Protein AF-V6KVX9-F1 (afdb_monomer_lite)

Secondary structure (DSSP, 8-state):
-PEEEEEE-HHHHHHHHHHHHSTTS-GGGG--GGGGSTT-EEEEEEETT---EEEEEEE-----TT--------

Radius of gyration: 16.01 Å; chains: 1; bounding box: 29×48×40 Å

Structure (mmCIF, N/CA/C/O backbone):
data_AF-V6KVX9-F1
#
_entry.id   AF-V6KVX9-F1
#
loop_
_atom_site.group_PDB
_atom_site.id
_atom_site.type_symbol
_atom_site.label_atom_id
_atom_site.label_alt_id
_atom_site.label_comp_id
_atom_site.label_asym_id
_atom_site.label_entity_id
_atom_site.label_seq_id
_atom_site.pdbx_PDB_ins_code
_atom_site.Cartn_x
_atom_site.Cartn_y
_atom_site.Cartn_z
_atom_site.occupancy
_atom_site.B_iso_or_equiv
_atom_site.auth_seq_id
_atom_site.auth_comp_id
_atom_site.auth_asym_id
_atom_site.auth_atom_id
_atom_site.pdbx_PDB_model_num
ATOM 1 N N . MET A 1 1 ? -2.684 -10.324 22.708 1.00 66.25 1 MET A N 1
ATOM 2 C CA . MET A 1 1 ? -3.178 -9.480 21.606 1.00 66.25 1 MET A CA 1
ATOM 3 C C . MET A 1 1 ? -3.091 -10.313 20.342 1.00 66.25 1 MET A C 1
ATOM 5 O O . MET A 1 1 ? -2.004 -10.786 20.028 1.00 66.25 1 MET A O 1
ATOM 9 N N . ALA A 1 2 ? -4.230 -10.636 19.734 1.00 84.38 2 ALA A N 1
ATOM 10 C CA . ALA A 1 2 ? -4.276 -11.449 18.524 1.00 84.38 2 ALA A CA 1
ATOM 11 C C . ALA A 1 2 ? -4.358 -10.508 17.322 1.00 84.38 2 ALA A C 1
ATOM 13 O O . ALA A 1 2 ? -5.268 -9.691 17.255 1.00 84.38 2 ALA A O 1
ATOM 14 N N . ILE A 1 3 ? -3.404 -10.611 16.398 1.00 91.25 3 ILE A N 1
ATOM 15 C CA . ILE A 1 3 ? -3.431 -9.831 15.161 1.00 91.25 3 ILE A CA 1
ATOM 16 C C . ILE A 1 3 ? -4.322 -10.552 14.160 1.00 91.25 3 ILE A C 1
ATOM 18 O O . ILE A 1 3 ? -4.102 -11.728 13.858 1.00 91.25 3 ILE A O 1
ATOM 22 N N . ARG A 1 4 ? -5.316 -9.841 13.630 1.00 94.12 4 ARG A N 1
ATOM 23 C CA . ARG A 1 4 ? -6.120 -10.311 12.501 1.00 94.12 4 ARG A CA 1
ATOM 24 C C . ARG A 1 4 ? -5.533 -9.743 11.220 1.00 94.12 4 ARG A C 1
ATOM 26 O O . ARG A 1 4 ? -5.315 -8.540 11.128 1.00 94.12 4 ARG A O 1
ATOM 33 N N . THR A 1 5 ? -5.354 -10.584 10.209 1.00 95.75 5 THR A N 1
ATOM 34 C CA . THR A 1 5 ? -5.005 -10.134 8.858 1.00 95.75 5 THR A CA 1
ATOM 35 C C . THR A 1 5 ? -6.158 -10.360 7.888 1.00 95.75 5 THR A C 1
ATOM 37 O O . THR A 1 5 ? -6.965 -11.276 8.060 1.00 95.75 5 THR A O 1
ATOM 40 N N . ALA A 1 6 ? -6.260 -9.506 6.872 1.00 96.69 6 ALA A N 1
ATOM 41 C CA . ALA A 1 6 ? -7.223 -9.659 5.787 1.00 96.69 6 ALA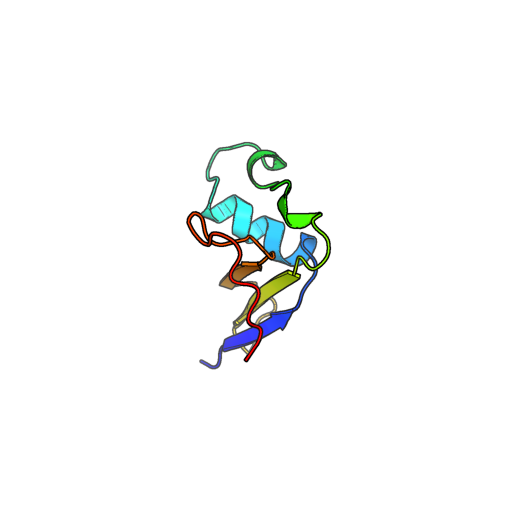 A CA 1
ATOM 42 C C . ALA A 1 6 ? -6.652 -9.118 4.476 1.00 96.69 6 ALA A C 1
ATOM 44 O O . 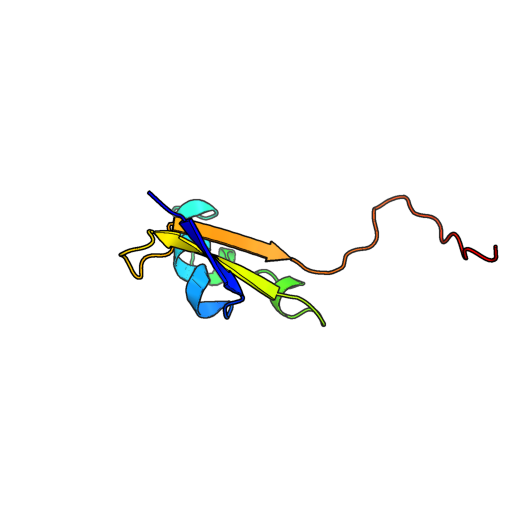ALA A 1 6 ? -5.885 -8.154 4.486 1.00 96.69 6 ALA A O 1
ATOM 45 N N . VAL A 1 7 ? -7.056 -9.723 3.355 1.00 98.31 7 VAL A N 1
ATOM 46 C CA . VAL A 1 7 ? -6.865 -9.118 2.032 1.00 98.31 7 VAL A CA 1
ATOM 47 C C . VAL A 1 7 ? -7.864 -7.975 1.892 1.00 98.31 7 VAL A C 1
ATOM 49 O O . VAL A 1 7 ? -9.050 -8.159 2.165 1.00 98.31 7 VAL A O 1
ATOM 52 N N . VAL A 1 8 ? -7.383 -6.801 1.498 1.00 98.00 8 VAL A N 1
ATOM 53 C CA . VAL A 1 8 ? -8.160 -5.556 1.471 1.00 98.00 8 VAL A CA 1
ATOM 54 C C . VAL A 1 8 ? -7.883 -4.759 0.200 1.00 98.00 8 VAL A C 1
ATOM 56 O O . VAL A 1 8 ? -6.936 -5.035 -0.537 1.00 98.00 8 VAL A O 1
ATOM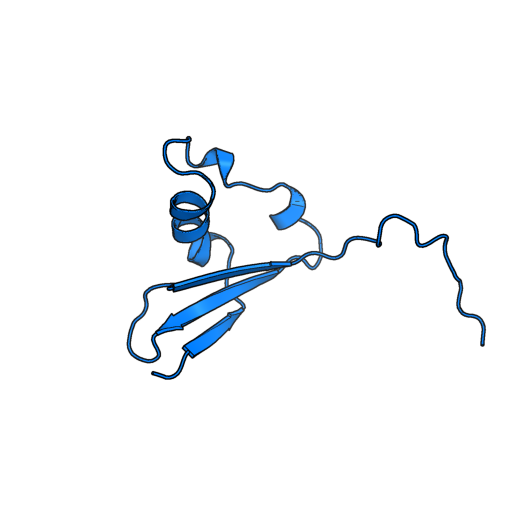 59 N N . SER A 1 9 ? -8.719 -3.759 -0.066 1.00 97.88 9 SER A N 1
ATOM 60 C CA . SER A 1 9 ? -8.486 -2.788 -1.136 1.00 97.88 9 SER A CA 1
ATOM 61 C C . SER A 1 9 ? -7.333 -1.840 -0.798 1.00 97.88 9 SER A C 1
ATOM 63 O O . SER A 1 9 ? -7.099 -1.558 0.376 1.00 97.88 9 SER A O 1
ATOM 65 N N . LEU A 1 10 ? -6.687 -1.261 -1.814 1.00 97.88 10 LEU A N 1
ATOM 66 C CA . LEU A 1 10 ? -5.634 -0.254 -1.639 1.00 97.88 10 LEU A CA 1
ATOM 67 C C . LEU A 1 10 ? -6.065 0.903 -0.722 1.00 97.88 10 LEU A C 1
ATOM 69 O O . LEU A 1 10 ? -5.292 1.331 0.129 1.00 97.88 10 LEU A O 1
ATOM 73 N N . GLN A 1 11 ? -7.307 1.376 -0.863 1.00 97.31 11 GLN A N 1
ATOM 74 C CA . GLN A 1 11 ? -7.839 2.512 -0.105 1.00 97.31 11 GLN A CA 1
ATOM 75 C C . GLN A 1 11 ? -7.776 2.292 1.413 1.00 97.31 11 GLN A C 1
ATOM 77 O O . GLN A 1 11 ? -7.556 3.245 2.151 1.00 97.31 11 GLN A O 1
ATOM 82 N N . GLU A 1 12 ? -7.912 1.043 1.862 1.00 97.56 12 GLU A N 1
ATOM 83 C CA . GLU A 1 12 ? -7.904 0.666 3.280 1.00 97.56 12 GLU A CA 1
ATOM 84 C C . GLU A 1 12 ? -6.524 0.865 3.920 1.00 97.56 12 GLU A C 1
ATOM 86 O O . GLU A 1 12 ? -6.412 1.258 5.076 1.00 97.56 12 GLU A O 1
ATOM 91 N N . ILE A 1 13 ? -5.454 0.604 3.163 1.00 97.81 13 ILE A N 1
ATOM 92 C CA . ILE A 1 13 ? -4.075 0.671 3.667 1.00 97.81 13 ILE A CA 1
ATOM 93 C C . ILE A 1 13 ? -3.353 1.959 3.274 1.00 97.81 13 ILE A C 1
ATOM 95 O O . ILE A 1 13 ? -2.232 2.193 3.727 1.00 97.81 13 ILE A O 1
ATOM 99 N N . PHE A 1 14 ? -3.953 2.761 2.391 1.00 98.12 14 PHE A N 1
ATOM 100 C CA . PHE A 1 14 ? -3.281 3.887 1.755 1.00 98.12 14 PHE A CA 1
ATOM 101 C C . PHE A 1 14 ? -2.815 4.923 2.774 1.00 98.12 14 PHE A C 1
ATOM 103 O O . PHE A 1 14 ? -1.689 5.410 2.677 1.00 98.12 14 PHE A O 1
ATOM 110 N N . GLU A 1 15 ? -3.654 5.210 3.770 1.00 97.12 15 GLU A N 1
ATOM 111 C CA . GLU A 1 15 ? -3.329 6.187 4.804 1.00 97.12 15 GLU A CA 1
ATOM 112 C C . GLU A 1 15 ? -2.102 5.752 5.609 1.00 97.12 15 GLU A C 1
ATOM 114 O O . GLU A 1 15 ? -1.098 6.461 5.613 1.00 97.12 15 GLU A O 1
ATOM 119 N N . LEU A 1 16 ? -2.121 4.539 6.177 1.00 97.62 16 LEU A N 1
ATOM 120 C CA . LEU A 1 16 ? -0.989 4.014 6.945 1.00 97.62 16 LEU A CA 1
ATOM 121 C C . LEU A 1 16 ? 0.293 3.953 6.100 1.00 97.62 16 LEU A C 1
ATOM 123 O O . LEU A 1 16 ? 1.375 4.325 6.556 1.00 97.62 16 LEU A O 1
ATOM 127 N N . ARG A 1 17 ? 0.184 3.490 4.851 1.00 98.25 17 ARG A N 1
ATOM 128 C CA . ARG A 1 17 ? 1.309 3.422 3.914 1.00 98.25 17 ARG A CA 1
ATOM 129 C C . ARG A 1 17 ? 1.937 4.800 3.704 1.00 98.25 17 ARG A C 1
ATOM 131 O O . ARG A 1 17 ? 3.162 4.911 3.728 1.00 98.25 17 ARG A O 1
ATOM 138 N N . TRP A 1 18 ? 1.123 5.828 3.473 1.00 98.50 18 TRP A N 1
ATOM 139 C CA . TRP A 1 18 ? 1.600 7.196 3.285 1.00 98.50 18 TRP A CA 1
ATOM 140 C C . TRP A 1 18 ? 2.235 7.750 4.563 1.00 98.50 18 TRP A C 1
ATOM 142 O O . TRP A 1 18 ? 3.380 8.203 4.516 1.00 98.50 18 TRP A O 1
ATOM 152 N N . GLU A 1 19 ? 1.546 7.646 5.700 1.00 97.81 19 GLU A N 1
ATOM 153 C CA . GLU A 1 19 ? 2.027 8.153 6.989 1.00 97.81 19 GLU A CA 1
ATOM 154 C C . GLU A 1 19 ? 3.383 7.549 7.384 1.00 97.81 19 GLU A C 1
ATOM 156 O O . GLU A 1 19 ? 4.268 8.263 7.858 1.00 97.81 19 GLU A O 1
ATOM 161 N N . VAL A 1 20 ? 3.575 6.248 7.141 1.00 98.00 20 VAL A N 1
ATOM 162 C CA . VAL A 1 20 ? 4.793 5.525 7.530 1.00 98.00 20 VAL A CA 1
ATOM 163 C C . VAL A 1 20 ? 5.914 5.657 6.494 1.00 98.00 20 VAL A C 1
ATOM 165 O O . VAL A 1 20 ? 7.063 5.898 6.863 1.00 98.00 20 VAL A O 1
ATOM 168 N N . LEU A 1 21 ? 5.629 5.483 5.197 1.00 97.88 21 LEU A N 1
ATOM 169 C CA . LEU A 1 21 ? 6.672 5.417 4.159 1.00 97.88 21 LEU A CA 1
ATOM 170 C C . LEU A 1 21 ? 7.027 6.774 3.546 1.00 97.88 21 LEU A C 1
ATOM 172 O O . LEU A 1 21 ? 8.059 6.886 2.873 1.00 97.88 21 LEU A O 1
ATOM 176 N N . ARG A 1 22 ? 6.155 7.776 3.685 1.00 97.81 22 ARG A N 1
ATOM 177 C CA . ARG A 1 22 ? 6.251 9.078 3.008 1.00 97.81 22 ARG A CA 1
ATOM 178 C C . ARG A 1 22 ? 5.981 10.270 3.949 1.00 97.81 22 ARG A C 1
ATOM 180 O O . ARG A 1 22 ? 5.318 11.225 3.533 1.00 97.81 22 ARG A O 1
ATOM 187 N N . PRO A 1 23 ? 6.503 10.286 5.193 1.00 97.19 23 PRO A N 1
ATOM 188 C CA . PRO A 1 23 ? 6.228 11.368 6.132 1.00 97.19 23 PRO A CA 1
ATOM 189 C C . PRO A 1 23 ? 6.680 12.725 5.574 1.00 97.19 23 PRO A C 1
ATOM 191 O O . PRO A 1 23 ? 7.819 12.894 5.137 1.00 97.19 23 PRO A O 1
ATOM 194 N N . GLY A 1 24 ? 5.767 13.700 5.585 1.00 97.00 24 GLY A N 1
ATOM 195 C CA . GLY A 1 24 ? 6.014 15.058 5.084 1.00 97.00 24 GLY A CA 1
ATOM 196 C C . GLY A 1 24 ? 6.000 1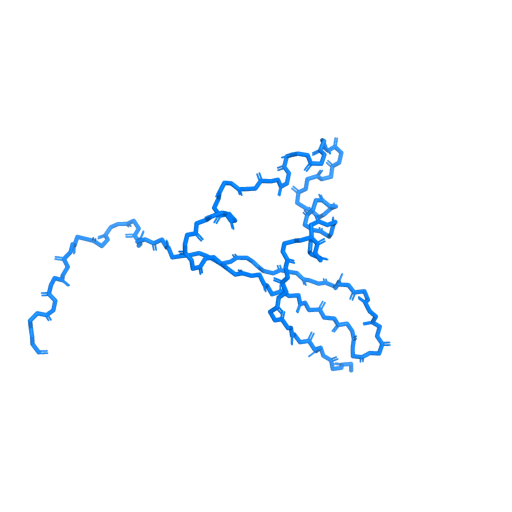5.208 3.558 1.00 97.00 24 GLY A C 1
ATOM 197 O O . GLY A 1 24 ? 6.227 16.312 3.064 1.00 97.00 24 GLY A O 1
ATOM 198 N N . MET A 1 25 ? 5.725 14.141 2.804 1.00 98.31 25 MET A N 1
ATOM 199 C CA . MET A 1 25 ? 5.557 14.195 1.350 1.00 98.31 25 MET A CA 1
ATOM 200 C C . MET A 1 25 ? 4.068 14.261 0.960 1.00 98.31 25 MET A C 1
ATOM 202 O O . MET A 1 25 ? 3.210 13.866 1.754 1.00 98.31 25 MET A O 1
ATOM 206 N N . PRO A 1 26 ? 3.731 14.721 -0.261 1.00 98.25 26 PRO A N 1
ATOM 207 C CA . PRO A 1 26 ? 2.361 14.670 -0.774 1.00 98.25 26 PRO A CA 1
ATOM 208 C C . PRO A 1 26 ? 1.805 13.241 -0.797 1.00 98.25 26 PRO A C 1
ATOM 210 O O . PRO A 1 26 ? 2.566 12.286 -0.979 1.00 98.25 26 PRO A O 1
ATOM 213 N N . ARG A 1 27 ? 0.484 13.083 -0.652 1.00 97.31 27 ARG A N 1
ATOM 214 C CA . ARG A 1 27 ? -0.177 11.763 -0.627 1.00 97.31 27 ARG A CA 1
ATOM 215 C C . ARG A 1 27 ? 0.112 10.943 -1.881 1.00 97.31 27 ARG A C 1
ATOM 217 O O . ARG A 1 27 ? 0.328 9.740 -1.803 1.00 97.31 27 ARG A O 1
ATOM 224 N N . GLU A 1 28 ? 0.213 11.604 -3.025 1.00 97.62 28 GLU A N 1
ATOM 225 C CA . GLU A 1 28 ? 0.477 11.000 -4.330 1.00 97.62 28 GLU A CA 1
ATOM 226 C C . GLU A 1 28 ? 1.828 10.265 -4.368 1.00 97.62 28 GLU A C 1
ATOM 228 O O . GLU A 1 28 ? 2.001 9.336 -5.148 1.00 97.62 28 GLU A O 1
ATOM 233 N N . SER A 1 29 ? 2.774 10.613 -3.486 1.00 98.12 29 SER A N 1
ATOM 234 C CA . SER A 1 29 ? 4.071 9.924 -3.373 1.00 98.12 29 SER A CA 1
ATOM 235 C C . SER A 1 29 ? 3.985 8.499 -2.801 1.00 98.12 29 SER A C 1
ATOM 237 O O . SER A 1 29 ? 4.976 7.761 -2.843 1.00 98.12 29 SER A O 1
ATOM 239 N N . ALA A 1 30 ? 2.829 8.118 -2.247 1.00 98.19 30 ALA A N 1
ATOM 240 C CA . ALA A 1 30 ? 2.524 6.773 -1.757 1.00 98.19 30 ALA A CA 1
ATOM 241 C C . ALA A 1 30 ? 1.725 5.924 -2.768 1.00 98.19 30 ALA A C 1
ATOM 243 O O . ALA A 1 30 ? 1.338 4.794 -2.450 1.00 98.19 30 ALA A O 1
ATOM 244 N N . VAL A 1 31 ? 1.480 6.458 -3.970 1.00 97.75 31 VAL A N 1
ATOM 245 C CA . VAL A 1 31 ? 0.920 5.714 -5.101 1.00 97.75 31 VAL A CA 1
ATOM 246 C C . VAL A 1 31 ? 2.056 4.972 -5.799 1.00 97.75 31 VAL A C 1
ATOM 248 O O . VAL A 1 31 ? 3.032 5.588 -6.230 1.00 97.75 31 VAL A O 1
ATOM 251 N N . PHE A 1 32 ? 1.926 3.653 -5.905 1.00 96.81 32 PHE A N 1
ATOM 252 C CA . PHE A 1 32 ? 2.871 2.797 -6.612 1.00 96.81 32 PHE A CA 1
ATOM 253 C C . PHE A 1 32 ? 2.193 2.262 -7.873 1.00 96.81 32 PHE A C 1
ATOM 255 O O . PHE A 1 32 ? 1.055 1.800 -7.815 1.00 96.81 32 PHE A O 1
ATOM 262 N N . ALA A 1 33 ? 2.874 2.332 -9.019 1.00 97.06 33 ALA A N 1
ATOM 263 C CA . ALA A 1 33 ? 2.311 1.859 -10.288 1.00 97.06 33 ALA A CA 1
ATOM 264 C C . ALA A 1 33 ? 1.998 0.352 -10.238 1.00 97.06 33 ALA A C 1
ATOM 266 O O . ALA A 1 33 ? 1.092 -0.138 -10.908 1.00 97.06 33 ALA A O 1
ATOM 267 N N . GLU A 1 34 ? 2.731 -0.374 -9.399 1.00 97.12 34 GLU A N 1
ATOM 268 C CA . GLU A 1 34 ? 2.614 -1.807 -9.188 1.00 97.12 34 GLU A CA 1
ATOM 269 C C . GLU A 1 34 ? 1.291 -2.219 -8.528 1.00 97.12 34 GLU A C 1
ATOM 271 O O . GLU A 1 34 ? 0.872 -3.365 -8.688 1.00 97.12 34 GLU A O 1
ATOM 276 N N . ASP A 1 35 ? 0.600 -1.299 -7.841 1.00 97.50 35 ASP A N 1
ATOM 277 C CA . ASP A 1 35 ? -0.723 -1.560 -7.259 1.00 97.50 35 ASP A CA 1
ATOM 278 C C . ASP A 1 35 ? -1.779 -1.874 -8.341 1.00 97.50 35 ASP A C 1
ATOM 280 O O . ASP A 1 35 ? -2.773 -2.541 -8.060 1.00 97.50 35 ASP A O 1
ATOM 284 N N . GLU A 1 36 ? -1.565 -1.417 -9.581 1.00 96.38 36 GLU A N 1
ATOM 285 C CA . GLU A 1 36 ? -2.473 -1.634 -10.716 1.00 96.38 36 GLU A CA 1
ATOM 286 C C . GLU A 1 36 ? -2.118 -2.880 -11.548 1.00 96.38 36 GLU A C 1
ATOM 288 O O . GLU A 1 36 ? -2.819 -3.213 -12.509 1.00 96.38 36 GLU A O 1
ATOM 293 N N . LEU A 1 37 ? -1.039 -3.596 -11.204 1.00 96.56 37 LEU A N 1
ATOM 294 C CA . LEU A 1 37 ? -0.634 -4.791 -11.940 1.00 96.56 37 LEU A CA 1
ATOM 295 C C . LEU A 1 37 ? -1.627 -5.939 -11.739 1.00 96.56 37 LEU A C 1
ATOM 297 O O . LEU A 1 37 ? -2.162 -6.175 -10.654 1.00 96.56 37 LEU A O 1
ATOM 301 N N . GLY A 1 38 ? -1.835 -6.718 -12.802 1.00 95.69 38 GLY A N 1
ATOM 302 C CA . GLY A 1 38 ? -2.674 -7.911 -12.745 1.00 95.69 38 GLY A CA 1
ATOM 303 C C . GLY A 1 38 ? -2.177 -8.892 -11.679 1.00 95.69 38 GLY A C 1
ATOM 304 O O . GLY A 1 38 ? -1.044 -9.361 -11.739 1.00 95.69 38 GLY A O 1
ATOM 305 N N . GLY A 1 39 ? -3.0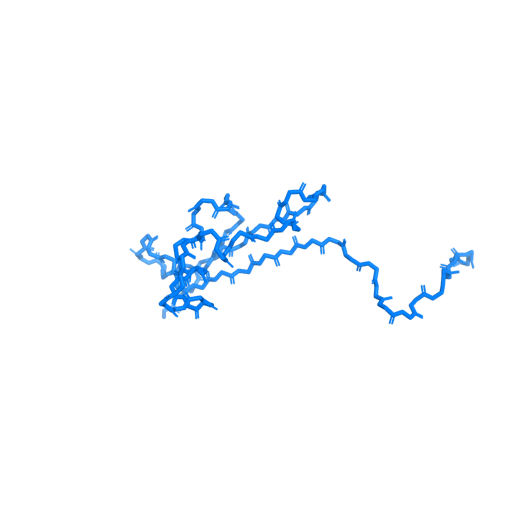39 -9.212 -10.711 1.00 94.88 39 GLY A N 1
ATOM 306 C CA . GLY A 1 39 ? -2.707 -10.103 -9.597 1.00 94.88 39 GLY A CA 1
ATOM 307 C C . GLY A 1 39 ? -2.047 -9.415 -8.398 1.00 94.88 39 GLY A C 1
ATOM 308 O O . GLY A 1 39 ? -1.679 -10.115 -7.455 1.00 94.88 39 GLY A O 1
ATOM 309 N N . ALA A 1 40 ? -1.915 -8.084 -8.403 1.00 98.06 40 ALA A N 1
ATOM 310 C CA . ALA A 1 40 ? -1.543 -7.341 -7.209 1.00 98.06 40 ALA A CA 1
ATOM 311 C C . ALA A 1 40 ? -2.618 -7.483 -6.117 1.00 98.06 40 ALA A C 1
ATOM 313 O O . ALA A 1 40 ? -3.819 -7.523 -6.400 1.00 98.06 40 ALA A O 1
ATOM 314 N N . PHE A 1 41 ? -2.191 -7.582 -4.859 1.00 98.50 41 PHE A N 1
ATOM 315 C CA . PHE A 1 41 ? -3.090 -7.626 -3.708 1.00 98.50 41 PHE A CA 1
ATOM 316 C C . PHE A 1 41 ? -2.462 -6.982 -2.471 1.00 98.50 41 PHE A C 1
ATOM 318 O O . PHE A 1 41 ? -1.238 -6.910 -2.321 1.00 98.50 41 PHE A O 1
ATOM 325 N N . HIS A 1 42 ? -3.322 -6.541 -1.552 1.00 98.69 42 HIS A N 1
ATOM 326 C CA . HIS A 1 42 ? -2.923 -5.848 -0.331 1.00 98.69 42 HIS A CA 1
ATOM 327 C C . HIS A 1 42 ? -3.425 -6.592 0.896 1.00 98.69 42 HIS A C 1
ATOM 329 O O . HIS A 1 42 ? -4.516 -7.159 0.892 1.00 98.69 42 HIS A O 1
ATOM 335 N N . VAL A 1 43 ? -2.630 -6.570 1.958 1.00 98.44 43 VAL A N 1
ATOM 336 C CA . VAL A 1 43 ? -2.961 -7.186 3.239 1.00 98.44 43 VAL A CA 1
ATOM 337 C C . VAL A 1 43 ? -2.888 -6.119 4.316 1.00 98.44 43 VAL A C 1
ATOM 339 O O . VAL A 1 43 ? -1.876 -5.428 4.420 1.00 98.44 43 VAL A O 1
ATOM 342 N N . ALA A 1 44 ? -3.936 -6.015 5.126 1.00 98.12 44 ALA A N 1
ATOM 343 C CA . ALA A 1 44 ? -3.950 -5.226 6.350 1.00 98.12 44 ALA A CA 1
ATOM 344 C C . ALA A 1 44 ? -3.795 -6.141 7.569 1.00 98.12 44 ALA A C 1
ATOM 346 O O . ALA A 1 44 ? -4.294 -7.270 7.577 1.00 98.12 44 ALA A O 1
ATOM 347 N N . ALA A 1 45 ? -3.119 -5.639 8.596 1.00 97.25 45 ALA A N 1
ATOM 348 C CA . ALA A 1 45 ? -3.058 -6.206 9.932 1.00 97.25 45 ALA A CA 1
ATOM 349 C C . ALA A 1 45 ? -3.794 -5.273 10.898 1.00 97.25 45 ALA A C 1
ATOM 351 O O . ALA A 1 45 ? -3.501 -4.082 10.943 1.00 97.25 45 ALA A O 1
ATOM 352 N N . TYR A 1 46 ? -4.718 -5.830 11.670 1.00 95.44 46 TYR A N 1
ATOM 353 C CA . TYR A 1 46 ? -5.561 -5.121 12.627 1.00 95.44 46 TYR A CA 1
ATOM 354 C C . TYR A 1 46 ? -5.269 -5.605 14.045 1.00 95.44 46 TYR A C 1
ATOM 356 O O . TYR A 1 46 ? -4.917 -6.778 14.243 1.00 95.44 46 TYR A O 1
ATOM 364 N N . ASP A 1 47 ? -5.486 -4.735 15.031 1.00 87.50 47 ASP A N 1
ATOM 365 C CA . ASP A 1 47 ? -5.708 -5.211 16.396 1.00 87.50 47 ASP A CA 1
ATOM 366 C C . ASP A 1 47 ? -7.035 -5.976 16.445 1.00 87.50 47 ASP A C 1
ATOM 368 O O . ASP A 1 47 ? -8.018 -5.539 15.854 1.00 87.50 47 ASP A O 1
ATOM 372 N N . GLY A 1 48 ? -7.087 -7.117 17.129 1.00 73.69 48 GLY A N 1
ATOM 373 C CA . GLY A 1 48 ? -8.249 -8.015 17.117 1.00 73.69 48 GLY A CA 1
ATOM 374 C C . GLY A 1 48 ? -9.574 -7.357 17.526 1.00 73.69 48 GLY A C 1
ATOM 375 O O . GLY A 1 48 ? -10.628 -7.823 17.098 1.00 73.69 48 GLY A O 1
ATOM 376 N N . ASP A 1 49 ? -9.505 -6.264 18.288 1.00 76.44 49 ASP A N 1
ATOM 377 C CA . ASP A 1 49 ? -10.656 -5.521 18.803 1.00 76.44 49 ASP A CA 1
ATOM 378 C C . ASP A 1 49 ? -10.854 -4.140 18.139 1.00 76.44 49 ASP A C 1
ATOM 380 O O . ASP A 1 49 ? -11.882 -3.503 18.372 1.00 76.44 49 ASP A O 1
ATOM 384 N N . CYS A 1 50 ? -9.912 -3.666 17.307 1.00 74.75 50 CYS A N 1
ATOM 385 C CA . CYS A 1 50 ? -9.968 -2.336 16.691 1.00 74.75 50 CYS A CA 1
ATOM 386 C C . CYS A 1 50 ? -10.001 -2.400 15.158 1.00 74.75 50 CYS A C 1
ATOM 388 O O . CYS A 1 50 ? -9.412 -3.277 14.529 1.00 74.75 50 CYS A O 1
ATOM 390 N N . ALA A 1 51 ? -10.682 -1.434 14.543 1.00 81.00 51 ALA A N 1
ATOM 391 C CA . ALA A 1 51 ? -10.732 -1.307 13.087 1.00 81.00 51 ALA A CA 1
ATOM 392 C C . ALA A 1 51 ? -9.463 -0.664 12.497 1.00 81.00 51 ALA A C 1
ATOM 394 O O . ALA A 1 51 ? -9.311 -0.634 11.279 1.00 81.00 51 ALA A O 1
ATOM 395 N N . ASP A 1 52 ? -8.553 -0.172 13.340 1.00 90.12 52 ASP A N 1
ATOM 396 C CA . ASP A 1 52 ? -7.352 0.522 12.885 1.00 90.12 52 ASP A CA 1
ATOM 397 C C . ASP A 1 52 ? -6.344 -0.444 12.253 1.00 90.12 52 ASP A C 1
ATOM 399 O O . ASP A 1 52 ? -6.007 -1.498 12.808 1.00 90.12 52 ASP A O 1
ATOM 403 N N . VAL A 1 53 ? -5.826 -0.058 11.086 1.00 95.50 53 VAL A N 1
ATOM 404 C CA . VAL A 1 53 ? -4.749 -0.781 10.410 1.00 95.50 53 VAL A CA 1
ATOM 405 C C . VAL A 1 53 ? -3.438 -0.474 11.134 1.00 95.50 53 VAL A C 1
ATOM 407 O O . VAL A 1 53 ? -2.979 0.664 11.162 1.00 95.50 53 VAL A O 1
ATOM 410 N N . LEU A 1 54 ? -2.814 -1.501 11.706 1.00 95.50 54 LEU A N 1
ATOM 411 C CA . LEU A 1 54 ? -1.532 -1.414 12.416 1.00 95.50 54 LEU A CA 1
ATOM 412 C C . LEU A 1 54 ? -0.329 -1.728 11.522 1.00 95.50 54 LEU A C 1
ATOM 414 O O . LEU A 1 54 ? 0.810 -1.402 11.850 1.00 95.50 54 LEU A O 1
ATOM 418 N N . GLY A 1 55 ? -0.570 -2.412 10.407 1.00 96.44 55 GLY A N 1
ATOM 419 C CA . GLY A 1 55 ? 0.451 -2.785 9.441 1.00 96.44 55 GLY A CA 1
ATOM 420 C C . GLY A 1 55 ? -0.175 -3.115 8.098 1.00 96.44 55 GLY A C 1
ATOM 421 O O . GLY A 1 55 ? -1.316 -3.569 8.030 1.00 96.44 55 GLY A O 1
ATOM 422 N N . CYS A 1 56 ? 0.579 -2.918 7.023 1.00 98.19 56 CYS A N 1
ATOM 423 C CA . CYS A 1 56 ? 0.141 -3.310 5.694 1.00 98.19 56 CYS A CA 1
ATOM 424 C C . CYS A 1 56 ? 1.276 -3.905 4.861 1.00 98.19 56 CYS A C 1
ATOM 426 O O . CYS A 1 56 ? 2.437 -3.523 5.002 1.00 98.19 56 CYS A O 1
ATOM 428 N N . GLY A 1 57 ? 0.915 -4.815 3.960 1.00 98.00 57 GLY A N 1
ATOM 429 C CA . GLY A 1 57 ? 1.780 -5.349 2.912 1.00 98.00 57 GLY A CA 1
ATOM 430 C C . GLY A 1 57 ? 1.095 -5.243 1.555 1.00 98.00 57 GLY A C 1
ATOM 431 O O . GLY A 1 57 ? -0.131 -5.275 1.461 1.00 98.00 57 GLY A O 1
ATOM 432 N N . SER A 1 58 ? 1.871 -5.076 0.492 1.00 98.38 58 SER A N 1
ATOM 433 C CA . SER A 1 58 ? 1.372 -5.057 -0.884 1.00 98.38 58 SER A CA 1
ATOM 434 C C . SER A 1 58 ? 2.291 -5.897 -1.741 1.00 98.38 58 SER A C 1
ATOM 436 O O . SER A 1 58 ? 3.511 -5.798 -1.621 1.00 98.38 58 SER A O 1
ATOM 438 N N . PHE A 1 59 ? 1.691 -6.768 -2.537 1.00 98.06 59 PHE A N 1
ATOM 439 C CA . PHE A 1 59 ? 2.390 -7.825 -3.243 1.00 98.06 59 PHE A CA 1
ATOM 440 C C . PHE A 1 59 ? 1.934 -7.827 -4.689 1.00 98.06 59 PHE A C 1
ATOM 442 O O . PHE A 1 59 ? 0.744 -7.707 -4.965 1.00 98.06 59 PHE A O 1
ATOM 449 N N . TYR A 1 60 ? 2.884 -8.006 -5.594 1.00 96.75 60 TYR A N 1
ATOM 450 C CA . TYR A 1 60 ? 2.653 -8.231 -7.011 1.00 96.75 60 TYR A CA 1
ATOM 451 C C . TYR A 1 60 ? 3.664 -9.269 -7.498 1.00 96.75 60 TYR A C 1
ATOM 453 O O . TYR A 1 60 ? 4.675 -9.533 -6.842 1.00 96.75 60 TYR A O 1
ATOM 461 N N . SER A 1 61 ? 3.366 -9.909 -8.626 1.00 94.38 61 SER A N 1
ATOM 462 C CA . SER A 1 61 ? 4.295 -10.866 -9.221 1.00 94.38 61 SER A CA 1
ATOM 463 C C . SER A 1 61 ? 5.389 -10.117 -9.970 1.00 94.38 61 SER A C 1
ATOM 465 O O . SER A 1 61 ? 5.104 -9.423 -10.943 1.00 94.38 61 SER A O 1
ATOM 467 N N . GLU A 1 62 ? 6.634 -10.302 -9.549 1.00 90.19 62 GLU A N 1
ATOM 468 C CA . GLU A 1 62 ? 7.811 -9.805 -10.251 1.00 90.19 62 GLU A CA 1
ATOM 469 C C . GLU A 1 62 ? 8.797 -10.961 -10.460 1.00 90.19 62 GLU A C 1
ATOM 471 O O . GLU A 1 62 ? 9.101 -11.689 -9.507 1.00 90.19 62 GLU A O 1
ATOM 476 N N . PRO A 1 63 ? 9.302 -11.181 -11.687 1.00 86.50 63 PRO A N 1
ATOM 477 C CA . PRO A 1 63 ? 10.383 -12.128 -11.905 1.00 86.50 63 PRO A CA 1
ATOM 478 C C . PRO A 1 63 ? 11.611 -11.730 -11.087 1.00 86.50 63 PRO A C 1
ATOM 480 O O . PRO A 1 63 ? 12.052 -10.584 -11.134 1.00 86.50 63 PRO A O 1
ATOM 483 N N . PHE A 1 64 ? 12.208 -12.691 -10.383 1.00 83.75 64 PHE A N 1
ATOM 484 C CA . PHE A 1 64 ? 13.446 -12.438 -9.654 1.00 83.75 64 PHE A CA 1
ATOM 485 C C . PHE A 1 64 ? 14.549 -11.957 -10.620 1.00 83.75 64 PHE A C 1
ATOM 487 O O . PHE A 1 64 ? 14.839 -12.662 -11.598 1.00 83.75 64 PHE A O 1
ATOM 494 N N . PRO A 1 65 ? 15.204 -10.808 -10.361 1.00 76.94 65 PRO A N 1
ATOM 495 C CA . PRO A 1 65 ? 16.301 -10.332 -11.194 1.00 76.94 65 PRO A CA 1
ATOM 496 C C . PRO A 1 65 ? 17.453 -11.348 -11.209 1.00 76.94 65 PRO A C 1
ATOM 498 O O . PRO A 1 65 ? 18.178 -11.504 -10.230 1.00 76.94 65 PRO A O 1
ATOM 501 N N . GLY A 1 66 ? 17.609 -12.068 -12.323 1.00 73.31 66 GLY A N 1
ATOM 502 C CA . GLY A 1 66 ? 18.627 -13.115 -12.496 1.00 73.31 66 GLY A CA 1
ATOM 503 C C . GLY A 1 66 ? 18.080 -14.520 -12.760 1.00 73.31 66 GLY A C 1
ATOM 504 O O . GLY A 1 66 ? 18.862 -15.416 -13.070 1.00 73.31 66 GLY A O 1
ATOM 505 N N . ALA A 1 67 ? 16.762 -14.726 -12.710 1.00 65.81 67 ALA A N 1
ATOM 506 C CA . ALA A 1 67 ? 16.148 -15.943 -13.230 1.00 65.81 67 ALA A CA 1
ATOM 507 C C . ALA A 1 67 ? 16.149 -15.902 -14.770 1.00 65.81 67 ALA A C 1
ATOM 509 O O . ALA A 1 67 ? 15.198 -15.444 -15.401 1.00 65.81 67 ALA A O 1
ATOM 510 N N . THR A 1 68 ? 17.229 -16.359 -15.407 1.00 61.22 68 THR A N 1
ATOM 511 C CA . THR A 1 68 ? 17.160 -16.764 -16.815 1.00 61.22 68 THR A CA 1
ATOM 512 C C . THR A 1 68 ? 16.188 -17.932 -16.906 1.00 61.22 68 THR A C 1
ATOM 514 O O . THR A 1 68 ? 16.332 -18.903 -16.169 1.00 61.22 68 THR A O 1
ATOM 517 N N . GLY A 1 69 ? 15.169 -17.806 -17.761 1.00 61.22 69 GLY A N 1
ATOM 518 C CA . GLY A 1 69 ? 14.057 -18.746 -17.877 1.00 61.22 69 GLY A CA 1
ATOM 519 C C . GLY A 1 69 ? 14.501 -20.206 -17.882 1.00 61.22 69 GLY A C 1
ATOM 520 O O . GLY A 1 69 ? 14.912 -20.739 -18.908 1.00 61.22 69 GLY A O 1
ATOM 521 N N . GLY A 1 70 ? 14.382 -20.858 -16.731 1.00 51.25 70 GLY A N 1
ATOM 522 C CA . GLY A 1 70 ? 14.338 -22.302 -16.650 1.00 51.25 70 GLY A CA 1
ATOM 523 C C . GLY A 1 70 ? 12.926 -22.718 -17.006 1.00 51.25 70 GLY A C 1
ATOM 524 O O . GLY A 1 70 ? 12.066 -22.791 -16.132 1.00 51.25 70 GLY A O 1
ATOM 525 N N . ALA A 1 71 ? 12.680 -22.969 -18.291 1.00 55.41 71 ALA A N 1
ATOM 526 C CA . ALA A 1 71 ? 11.662 -23.936 -18.656 1.00 55.41 71 ALA A CA 1
ATOM 527 C C . ALA A 1 71 ? 12.043 -25.244 -17.948 1.00 55.41 71 ALA A C 1
ATOM 529 O O . ALA A 1 71 ? 12.983 -25.927 -18.349 1.00 55.41 71 ALA A O 1
ATOM 530 N N . GLY A 1 72 ? 11.379 -25.532 -16.832 1.00 49.50 72 GLY A N 1
ATOM 531 C CA . GLY A 1 72 ? 11.407 -26.851 -16.225 1.00 49.50 72 GLY A CA 1
ATOM 532 C C . GLY A 1 72 ? 10.580 -27.785 -17.095 1.00 49.50 72 GLY A C 1
ATOM 533 O O . GLY A 1 72 ? 9.395 -27.971 -16.845 1.00 49.50 72 GLY A O 1
ATOM 534 N N . GLU A 1 73 ? 11.198 -28.323 -18.144 1.00 45.75 73 GLU A N 1
ATOM 535 C CA . GLU A 1 73 ? 10.927 -29.698 -18.550 1.00 45.75 73 GLU A CA 1
ATOM 536 C C . GLU A 1 73 ? 11.611 -30.610 -17.519 1.00 45.75 73 GLU A C 1
ATOM 538 O O . GLU A 1 73 ? 12.811 -30.462 -17.267 1.00 45.75 73 GLU A O 1
ATOM 543 N N . GLY A 1 74 ? 10.847 -31.521 -16.906 1.00 42.53 74 GLY A N 1
ATOM 544 C CA . GLY A 1 74 ? 11.335 -32.516 -15.945 1.00 42.53 74 GLY A CA 1
ATOM 545 C C . GLY A 1 74 ? 10.293 -32.924 -14.919 1.00 42.53 74 GLY A C 1
ATOM 546 O O . GLY A 1 74 ? 10.292 -32.304 -13.836 1.00 42.53 74 GLY A O 1
#

Foldseek 3Di:
DDKDKDWDQCVLCLVVQCVPVPPPHDSCVSDDPQCPDDPKIKMFIDDPPDSDGPDMDIDDDDPDVPPPDDPPPD

Sequence (74 aa):
MAIRTAVVSLQEIFELRWEVLRPGMPRESAVFAEDELGGAFHVAAYDGDCADVLGCGSFYSEPFPGAT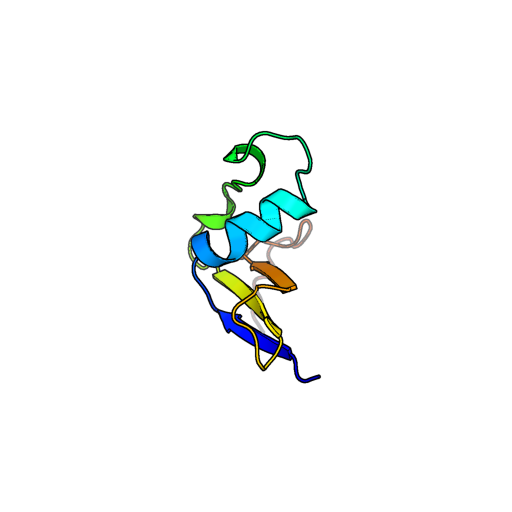GGAGEG

pLDDT: mean 89.58, std 14.46, range [42.53, 98.69]